Protein AF-A0A0Q7VGV4-F1 (afdb_monomer)

pLDDT: mean 93.79, std 8.51, range [54.38, 98.38]

Sequence (119 aa):
MTVSIELVTMIVTVASTLLGLAAGFGWMITRTDARFESFEQRMDARFERAELQTDARFESFEQRMDARFERAEQRMDARFARAEQRADARFDRLEMDIGEVKIAIARLEGPTPRLLVTR

Structure (mmCIF, N/CA/C/O backbone):
data_AF-A0A0Q7VGV4-F1
#
_entry.id   AF-A0A0Q7VGV4-F1
#
loop_
_atom_site.group_PDB
_atom_site.id
_atom_site.type_symbol
_atom_site.label_atom_id
_atom_site.label_alt_id
_atom_site.label_comp_id
_atom_site.label_asym_id
_atom_site.label_entity_id
_atom_site.label_seq_id
_atom_site.pdbx_PDB_ins_code
_atom_site.Cartn_x
_atom_site.Cartn_y
_atom_site.Cartn_z
_atom_site.occupancy
_atom_site.B_iso_or_equiv
_atom_site.auth_seq_id
_atom_site.auth_comp_id
_atom_site.auth_asym_id
_atom_site.auth_atom_id
_atom_site.pdbx_PDB_model_num
ATOM 1 N N . MET A 1 1 ? 45.311 12.723 -71.491 1.00 54.38 1 MET A N 1
ATOM 2 C CA . MET A 1 1 ? 45.547 12.424 -70.063 1.00 54.38 1 MET A CA 1
ATOM 3 C C . MET A 1 1 ? 44.925 11.070 -69.765 1.00 54.38 1 MET A C 1
ATOM 5 O O . MET A 1 1 ? 43.712 10.990 -69.648 1.00 54.38 1 MET A O 1
ATOM 9 N N . THR A 1 2 ? 45.712 9.996 -69.763 1.00 71.12 2 THR A N 1
ATOM 10 C CA . THR A 1 2 ? 45.225 8.655 -69.404 1.00 71.12 2 THR A CA 1
ATOM 11 C C . THR A 1 2 ? 45.315 8.505 -67.893 1.00 71.12 2 THR A C 1
ATOM 13 O O . THR A 1 2 ? 46.396 8.648 -67.328 1.00 71.12 2 THR A O 1
ATOM 16 N N . VAL A 1 3 ? 44.185 8.271 -67.232 1.00 76.44 3 VAL A N 1
ATOM 17 C CA . VAL A 1 3 ? 44.163 7.946 -65.801 1.00 76.44 3 VAL A CA 1
ATOM 18 C C . VAL A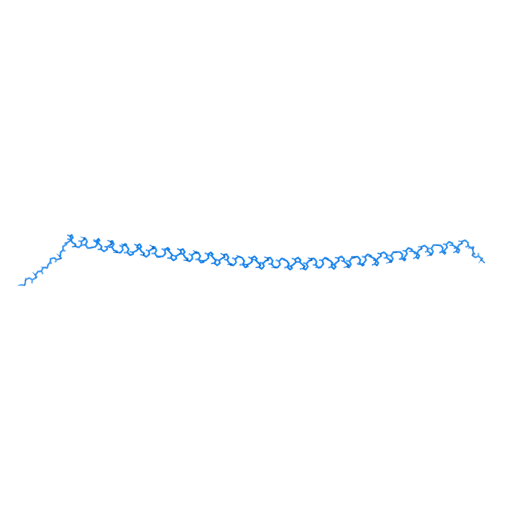 1 3 ? 44.905 6.619 -65.591 1.00 76.44 3 VAL A C 1
ATOM 20 O O . VAL A 1 3 ? 44.642 5.656 -66.309 1.00 76.44 3 VAL A O 1
ATOM 23 N N . SER A 1 4 ? 45.839 6.568 -64.636 1.00 87.00 4 SER A N 1
ATOM 24 C CA . SER A 1 4 ? 46.604 5.355 -64.316 1.00 87.00 4 SER A CA 1
ATOM 25 C C . SER A 1 4 ? 45.707 4.288 -63.683 1.00 87.00 4 SER A C 1
ATOM 27 O O . SER A 1 4 ? 44.916 4.585 -62.789 1.00 87.00 4 SER A O 1
ATOM 29 N N . ILE A 1 5 ? 45.859 3.032 -64.110 1.00 87.19 5 ILE A N 1
ATOM 30 C CA . ILE A 1 5 ? 45.048 1.891 -63.650 1.00 87.19 5 ILE A CA 1
ATOM 31 C C . ILE A 1 5 ? 45.075 1.694 -62.122 1.00 87.19 5 ILE A C 1
ATOM 33 O O . ILE A 1 5 ? 44.069 1.313 -61.531 1.00 87.19 5 ILE A O 1
ATOM 37 N N . GLU A 1 6 ? 46.188 2.037 -61.472 1.00 89.12 6 GLU A N 1
ATOM 38 C CA . GLU A 1 6 ? 46.367 1.978 -60.014 1.00 89.12 6 GLU A CA 1
ATOM 39 C C . GLU A 1 6 ? 45.413 2.906 -59.247 1.00 89.12 6 GLU A C 1
ATOM 41 O O . GLU A 1 6 ? 44.923 2.562 -58.173 1.00 89.12 6 GLU A O 1
ATOM 46 N N . LEU A 1 7 ? 45.104 4.080 -59.805 1.00 90.94 7 LEU A N 1
ATOM 47 C CA . LEU A 1 7 ? 44.183 5.029 -59.182 1.00 90.94 7 LEU A CA 1
ATOM 48 C C . LEU A 1 7 ? 42.745 4.496 -59.222 1.00 90.94 7 LEU A C 1
ATOM 50 O O . LEU A 1 7 ? 41.994 4.656 -58.262 1.00 90.94 7 LEU A O 1
ATOM 54 N N . VAL A 1 8 ? 42.379 3.801 -60.302 1.00 90.75 8 VAL A N 1
ATOM 55 C CA . VAL A 1 8 ? 41.061 3.169 -60.444 1.00 90.75 8 VAL A CA 1
ATOM 56 C C . VAL A 1 8 ? 40.896 2.034 -59.434 1.00 90.75 8 VAL 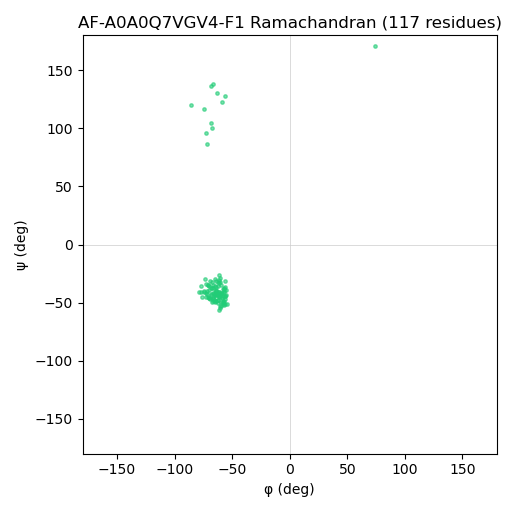A C 1
ATOM 58 O O . VAL A 1 8 ? 39.887 1.987 -58.734 1.00 90.75 8 VAL A O 1
ATOM 61 N N . THR A 1 9 ? 41.884 1.145 -59.297 1.00 92.31 9 THR A N 1
ATOM 62 C CA . THR A 1 9 ? 41.800 0.022 -58.348 1.00 92.31 9 THR A CA 1
ATOM 63 C C . THR A 1 9 ? 41.814 0.490 -56.894 1.00 92.31 9 THR A C 1
ATOM 65 O O . THR A 1 9 ? 41.060 -0.050 -56.082 1.00 92.31 9 THR A O 1
ATOM 68 N N . MET A 1 10 ? 42.587 1.530 -56.562 1.00 94.81 10 MET A N 1
ATOM 69 C CA . MET A 1 10 ? 42.569 2.150 -55.233 1.00 94.81 10 MET A CA 1
ATOM 70 C C . MET A 1 10 ? 41.175 2.689 -54.893 1.00 94.81 10 MET A C 1
ATOM 72 O O . MET A 1 10 ? 40.635 2.352 -53.840 1.00 94.81 10 MET A O 1
ATOM 76 N N . ILE A 1 11 ? 40.561 3.462 -55.795 1.00 93.81 11 ILE A N 1
ATOM 77 C CA . ILE A 1 11 ? 39.212 4.012 -55.591 1.00 93.81 11 ILE A CA 1
ATOM 78 C C . ILE A 1 11 ? 38.185 2.890 -55.436 1.00 93.81 11 ILE A C 1
ATOM 80 O O . ILE A 1 11 ? 37.368 2.940 -54.520 1.00 93.81 11 ILE A O 1
ATOM 84 N N . VAL A 1 12 ? 38.242 1.856 -56.280 1.00 95.50 12 VAL A N 1
ATOM 85 C CA . VAL A 1 12 ? 37.331 0.702 -56.198 1.00 95.50 12 VAL A CA 1
ATOM 86 C C . VAL A 1 12 ? 37.487 -0.029 -54.864 1.00 95.50 12 VAL A C 1
ATOM 88 O O . VAL A 1 12 ? 36.487 -0.402 -54.250 1.00 95.50 12 VAL A O 1
ATOM 91 N N . THR A 1 13 ? 38.718 -0.200 -54.381 1.00 95.81 13 THR A N 1
ATOM 92 C CA . THR A 1 13 ? 38.994 -0.869 -53.101 1.00 95.81 13 THR A CA 1
ATOM 93 C C . THR A 1 13 ? 38.462 -0.046 -51.932 1.00 95.81 13 THR A C 1
ATOM 95 O O . THR A 1 13 ? 37.764 -0.590 -51.080 1.00 95.81 13 THR A O 1
ATOM 98 N N . VAL A 1 14 ? 38.717 1.266 -51.923 1.00 96.06 14 VAL A N 1
ATOM 99 C CA . VAL A 1 14 ? 38.205 2.191 -50.899 1.00 96.06 14 VAL A CA 1
ATOM 100 C C . VAL A 1 14 ? 36.676 2.253 -50.924 1.00 96.06 14 VAL A C 1
ATOM 102 O O . VAL A 1 14 ? 36.037 2.197 -49.878 1.00 96.06 14 VAL A O 1
ATOM 105 N N . ALA A 1 15 ? 36.059 2.313 -52.104 1.00 95.94 15 ALA A N 1
ATOM 106 C CA . ALA A 1 15 ? 34.605 2.295 -52.231 1.00 95.94 15 ALA A CA 1
ATOM 107 C C . ALA A 1 15 ? 34.013 0.974 -51.713 1.00 95.94 15 ALA A C 1
ATOM 109 O O . ALA A 1 15 ? 33.031 0.985 -50.975 1.00 95.94 15 ALA A O 1
ATOM 110 N N . SER A 1 16 ? 34.636 -0.159 -52.044 1.00 95.81 16 SER A N 1
ATOM 111 C CA . SER A 1 16 ? 34.177 -1.483 -51.610 1.0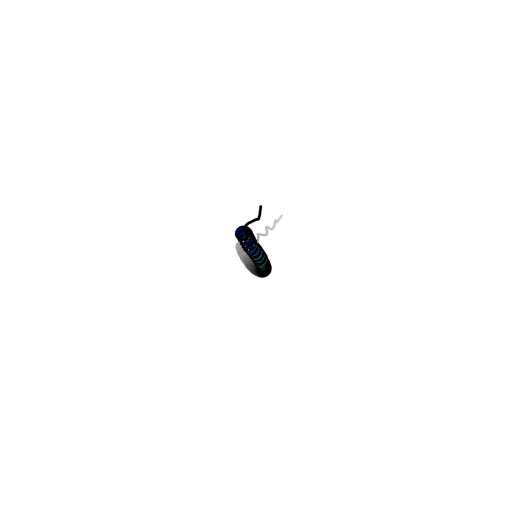0 95.81 16 SER A CA 1
ATOM 112 C C . SER A 1 16 ? 34.290 -1.664 -50.095 1.00 95.81 16 SER A C 1
ATOM 114 O O . SER A 1 16 ? 33.363 -2.181 -49.469 1.00 95.81 16 SER A O 1
ATOM 116 N N . THR A 1 17 ? 35.385 -1.207 -49.480 1.00 96.06 17 THR A N 1
ATOM 117 C CA . THR A 1 17 ? 35.546 -1.265 -48.020 1.00 96.06 17 THR A CA 1
ATOM 118 C C . THR A 1 17 ? 34.557 -0.347 -47.309 1.00 96.06 17 THR A C 1
ATOM 120 O O . THR A 1 17 ? 33.940 -0.774 -46.334 1.00 96.06 17 THR A O 1
ATOM 123 N N . LEU A 1 18 ? 34.327 0.868 -47.816 1.00 96.44 18 LEU A N 1
ATOM 124 C CA . LEU A 1 18 ? 33.335 1.788 -47.252 1.00 96.44 18 LEU A CA 1
ATOM 125 C C . LEU A 1 18 ? 31.907 1.236 -47.356 1.00 96.44 18 LEU A C 1
ATOM 127 O O . LEU A 1 18 ? 31.162 1.307 -46.380 1.00 96.44 18 LEU A O 1
ATOM 131 N N . LEU A 1 19 ? 31.536 0.637 -48.492 1.00 96.62 19 LEU A N 1
ATOM 132 C CA . LEU A 1 19 ? 30.230 -0.010 -48.659 1.00 96.62 19 LEU A CA 1
ATOM 133 C C . LEU A 1 19 ? 30.053 -1.190 -47.695 1.00 96.62 19 LEU A C 1
ATOM 135 O O . LEU A 1 19 ? 28.995 -1.323 -47.080 1.00 96.62 19 LEU A O 1
ATOM 139 N N . GLY A 1 20 ? 31.090 -2.014 -47.514 1.00 96.44 20 GLY A N 1
ATOM 140 C CA . GLY A 1 20 ? 31.070 -3.121 -46.557 1.00 96.44 20 GLY A CA 1
ATOM 141 C C . GLY A 1 20 ? 30.897 -2.651 -45.110 1.00 96.44 20 GLY A C 1
ATOM 142 O O . GLY A 1 20 ? 30.087 -3.214 -44.373 1.00 96.44 20 GLY A O 1
ATOM 143 N N . LEU A 1 21 ? 31.600 -1.584 -44.715 1.00 96.62 21 LEU A N 1
ATOM 144 C CA . LEU A 1 21 ? 31.454 -0.977 -43.389 1.00 96.62 21 LEU A CA 1
ATOM 145 C C . LEU A 1 21 ? 30.061 -0.370 -43.188 1.00 96.62 21 LEU A C 1
ATOM 147 O O . LEU A 1 21 ? 29.455 -0.594 -42.142 1.00 96.62 21 LEU A O 1
ATOM 151 N N . ALA A 1 22 ? 29.528 0.341 -44.184 1.00 95.94 22 ALA A N 1
ATOM 152 C CA . ALA A 1 22 ? 28.189 0.925 -44.117 1.00 95.94 22 ALA A CA 1
ATOM 153 C C . ALA A 1 22 ? 27.101 -0.155 -43.986 1.00 95.94 22 ALA A C 1
ATOM 155 O O . ALA A 1 22 ? 26.213 -0.040 -43.141 1.00 95.94 22 ALA A O 1
ATOM 156 N N . ALA A 1 23 ? 27.204 -1.240 -44.760 1.00 96.19 23 ALA A N 1
ATOM 157 C CA . ALA A 1 23 ? 26.292 -2.377 -44.666 1.00 96.19 23 ALA A CA 1
ATOM 158 C C . ALA A 1 23 ? 26.408 -3.097 -43.312 1.00 96.19 23 ALA A C 1
ATOM 160 O O . ALA A 1 23 ? 25.393 -3.406 -42.685 1.00 96.19 23 ALA A O 1
ATOM 161 N N . GLY A 1 24 ? 27.636 -3.320 -42.829 1.00 96.75 24 GLY A N 1
ATOM 162 C CA . GLY A 1 24 ? 27.887 -3.927 -41.521 1.00 96.75 24 GLY A CA 1
ATOM 163 C C . GLY A 1 24 ? 27.329 -3.090 -40.370 1.00 96.75 24 GLY A C 1
ATOM 164 O O . GLY A 1 24 ? 26.711 -3.633 -39.454 1.00 96.75 24 GLY A O 1
ATOM 165 N N . PHE A 1 25 ? 27.475 -1.767 -40.444 1.00 96.31 25 PHE A N 1
ATOM 166 C CA . PHE A 1 25 ? 26.927 -0.842 -39.456 1.00 96.31 25 PHE A CA 1
ATOM 167 C C . PHE A 1 25 ? 25.394 -0.800 -39.497 1.00 96.31 25 PHE A C 1
ATOM 169 O O . PHE A 1 25 ? 24.756 -0.891 -38.450 1.00 96.31 25 PHE A O 1
ATOM 176 N N . GLY A 1 26 ? 24.785 -0.772 -40.688 1.00 97.19 26 GLY A N 1
ATOM 177 C CA . GLY A 1 26 ? 23.328 -0.867 -40.836 1.00 97.19 26 GLY A CA 1
ATOM 178 C C . GLY A 1 26 ? 22.759 -2.173 -40.267 1.00 97.19 26 GLY A C 1
ATOM 179 O O . GLY A 1 26 ? 21.765 -2.168 -39.537 1.00 97.19 26 GLY A O 1
ATOM 180 N N . TRP A 1 27 ? 23.430 -3.300 -40.513 1.00 96.44 27 TRP A N 1
ATOM 181 C CA . TRP A 1 27 ? 23.062 -4.580 -39.904 1.00 96.44 27 TRP A CA 1
ATOM 182 C C . TRP A 1 27 ? 23.217 -4.569 -38.374 1.00 96.44 27 TRP A C 1
ATOM 184 O O . TRP A 1 27 ? 22.372 -5.101 -37.654 1.00 96.44 27 TRP A O 1
ATOM 194 N N . MET A 1 28 ? 24.273 -3.938 -37.856 1.00 97.12 28 MET A N 1
ATOM 195 C CA . MET A 1 28 ? 24.488 -3.813 -36.416 1.00 97.12 28 MET A CA 1
ATOM 196 C C . MET A 1 28 ? 23.399 -2.976 -35.737 1.00 97.12 28 MET A C 1
ATOM 198 O O . MET A 1 28 ? 22.923 -3.380 -34.675 1.00 97.12 28 MET A O 1
ATOM 202 N N . ILE A 1 29 ? 22.981 -1.862 -36.347 1.00 96.56 29 ILE A N 1
ATOM 203 C CA . ILE A 1 29 ? 21.891 -1.016 -35.838 1.00 96.56 29 ILE A CA 1
ATOM 204 C C . ILE A 1 29 ? 20.594 -1.819 -35.778 1.00 96.56 29 ILE A C 1
ATOM 206 O O . ILE A 1 29 ? 20.052 -2.005 -34.697 1.00 96.56 29 ILE A O 1
ATOM 210 N N . THR A 1 30 ? 20.163 -2.403 -36.899 1.00 96.56 30 THR A N 1
ATOM 211 C CA . THR A 1 30 ? 18.897 -3.162 -36.956 1.00 96.56 30 THR A CA 1
ATOM 212 C C . THR A 1 30 ? 18.858 -4.330 -35.966 1.00 96.56 30 THR A C 1
ATOM 214 O O . THR A 1 30 ? 17.840 -4.589 -35.326 1.00 96.56 30 THR A O 1
ATOM 217 N N . ARG A 1 31 ? 19.987 -5.023 -35.776 1.00 96.81 31 ARG A N 1
ATOM 218 C CA . ARG A 1 31 ? 20.116 -6.078 -34.762 1.00 96.81 31 ARG A CA 1
ATOM 219 C C . ARG A 1 31 ? 20.037 -5.536 -33.334 1.00 96.81 31 ARG A C 1
ATOM 221 O O . ARG A 1 31 ? 19.568 -6.246 -32.442 1.00 96.81 31 ARG A O 1
ATOM 228 N N . THR A 1 32 ? 20.564 -4.342 -33.103 1.00 96.62 32 THR A N 1
ATOM 229 C CA . THR A 1 32 ? 20.546 -3.684 -31.795 1.00 96.62 32 THR A CA 1
ATOM 230 C C . THR A 1 32 ? 19.135 -3.203 -31.473 1.00 96.62 32 THR A C 1
ATOM 232 O O . THR A 1 32 ? 18.641 -3.538 -30.399 1.00 96.62 32 THR A O 1
ATOM 235 N N . ASP A 1 33 ? 18.448 -2.572 -32.424 1.00 97.12 33 ASP A N 1
ATOM 236 C CA . ASP A 1 33 ? 17.053 -2.132 -32.293 1.00 97.12 33 ASP A CA 1
ATOM 237 C C . ASP A 1 33 ? 16.124 -3.302 -31.954 1.00 97.12 33 ASP A C 1
ATOM 239 O O . ASP A 1 33 ? 15.409 -3.256 -30.957 1.00 97.12 33 ASP A O 1
ATOM 243 N N . ALA A 1 34 ? 16.226 -4.418 -32.685 1.00 96.50 34 ALA A N 1
ATOM 244 C CA . ALA A 1 34 ? 15.418 -5.608 -32.406 1.00 96.50 34 ALA A CA 1
ATOM 245 C C . ALA A 1 34 ? 15.664 -6.185 -30.996 1.00 96.50 34 ALA A C 1
ATOM 247 O O . ALA A 1 34 ? 14.766 -6.746 -30.364 1.00 96.50 34 ALA A O 1
ATOM 248 N N . ARG A 1 35 ? 16.894 -6.069 -30.475 1.00 96.31 35 ARG A N 1
ATOM 249 C CA . ARG A 1 35 ? 17.207 -6.491 -29.101 1.00 96.31 35 ARG A CA 1
ATOM 250 C C . ARG A 1 35 ? 16.619 -5.535 -28.074 1.00 96.31 35 ARG A C 1
ATOM 252 O O . ARG A 1 35 ? 16.105 -6.028 -27.071 1.00 96.31 35 ARG A O 1
ATOM 259 N N . PHE A 1 36 ? 16.696 -4.230 -28.316 1.00 97.06 36 PHE A N 1
ATOM 260 C CA . PHE A 1 36 ? 16.093 -3.221 -27.449 1.00 97.06 36 PHE A CA 1
ATOM 261 C C . PHE A 1 36 ? 14.577 -3.381 -27.382 1.00 97.06 36 PHE A C 1
ATOM 263 O O . PHE A 1 36 ? 14.056 -3.515 -26.282 1.00 97.06 36 PHE A O 1
ATOM 270 N N . GLU A 1 37 ? 13.899 -3.539 -28.517 1.00 97.44 37 GLU A N 1
ATOM 271 C CA . GLU A 1 37 ? 12.450 -3.776 -28.555 1.00 97.44 37 GLU A CA 1
ATOM 272 C C . GLU A 1 37 ? 12.064 -5.040 -27.763 1.00 97.44 37 GLU A C 1
ATOM 274 O O . GLU A 1 37 ? 11.163 -5.028 -26.926 1.00 97.44 37 GLU A O 1
ATOM 279 N N . SER A 1 38 ? 12.813 -6.137 -27.938 1.00 96.62 38 SER A N 1
ATOM 280 C CA . SER A 1 38 ? 12.571 -7.366 -27.169 1.00 96.62 38 SER A CA 1
ATOM 281 C C . SER A 1 38 ? 12.824 -7.203 -25.664 1.00 96.62 38 SER A C 1
ATOM 283 O O . SER A 1 38 ? 12.241 -7.920 -24.848 1.00 96.62 38 SER A O 1
ATOM 285 N N . PHE A 1 39 ? 13.735 -6.306 -25.288 1.00 97.25 39 PHE A N 1
ATOM 286 C CA . PHE A 1 39 ? 14.047 -6.009 -23.898 1.00 97.25 39 PHE A CA 1
ATOM 287 C C . PHE A 1 39 ? 12.951 -5.146 -23.273 1.00 97.25 39 PHE A C 1
ATOM 289 O O . PHE A 1 39 ? 12.492 -5.485 -22.185 1.00 97.25 39 PHE A O 1
ATOM 296 N N . GLU A 1 40 ? 12.493 -4.110 -23.975 1.00 97.62 40 GLU A N 1
ATOM 297 C CA . GLU A 1 40 ? 11.376 -3.251 -23.567 1.00 97.62 40 GLU A CA 1
ATOM 298 C C . GLU A 1 40 ? 10.113 -4.080 -23.325 1.00 97.62 40 GLU A C 1
ATOM 300 O O . GLU A 1 40 ? 9.609 -4.092 -22.206 1.00 97.62 40 GLU A O 1
ATOM 305 N N . GLN A 1 41 ? 9.713 -4.927 -24.279 1.00 97.44 41 GLN A N 1
ATOM 306 C CA . GLN A 1 41 ? 8.544 -5.805 -24.115 1.00 97.44 41 GLN A CA 1
ATOM 307 C C . GLN A 1 41 ? 8.650 -6.728 -22.889 1.00 97.44 41 GLN A C 1
ATOM 309 O O . GLN A 1 41 ? 7.669 -6.991 -22.193 1.00 97.44 41 GLN A O 1
ATOM 314 N N . ARG A 1 42 ? 9.851 -7.248 -22.600 1.00 97.38 42 ARG A N 1
ATOM 315 C CA . ARG A 1 42 ? 10.081 -8.086 -21.410 1.00 97.38 42 ARG A CA 1
ATOM 316 C C . ARG A 1 42 ? 10.026 -7.283 -20.118 1.00 97.38 42 ARG A C 1
ATOM 318 O O . ARG A 1 42 ? 9.636 -7.844 -19.094 1.00 97.38 42 ARG A O 1
ATOM 325 N N . MET A 1 43 ? 10.483 -6.036 -20.141 1.00 97.38 43 MET A N 1
ATOM 326 C CA . MET A 1 43 ? 10.418 -5.142 -18.992 1.00 97.38 43 MET A CA 1
ATOM 327 C C . MET A 1 43 ? 8.975 -4.735 -18.719 1.00 97.38 43 MET A C 1
ATOM 329 O O . MET A 1 43 ? 8.539 -4.900 -17.583 1.00 97.38 43 MET A O 1
ATOM 333 N N . ASP A 1 44 ? 8.218 -4.347 -19.742 1.00 97.81 44 ASP A N 1
ATOM 334 C CA . ASP A 1 44 ? 6.800 -3.994 -19.621 1.00 97.81 44 ASP A CA 1
ATOM 335 C C . ASP A 1 44 ? 5.989 -5.153 -19.038 1.00 97.81 44 ASP A C 1
ATOM 337 O O . ASP A 1 44 ? 5.338 -5.001 -18.007 1.00 97.81 44 ASP A O 1
ATOM 341 N N . A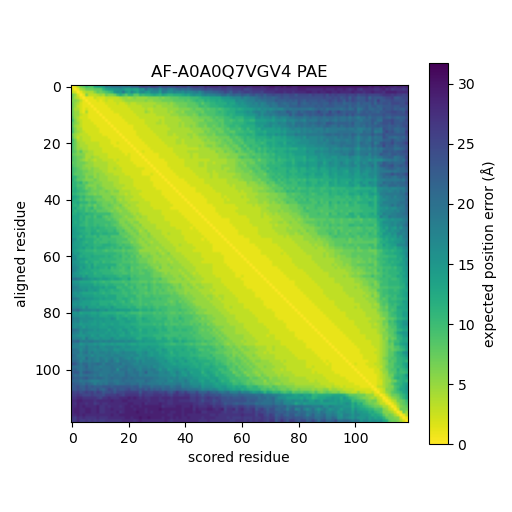LA A 1 45 ? 6.142 -6.364 -19.586 1.00 97.19 45 ALA A N 1
ATOM 342 C CA . ALA A 1 45 ? 5.462 -7.550 -19.061 1.00 97.19 45 ALA A CA 1
ATOM 343 C C . ALA A 1 45 ? 5.863 -7.887 -17.609 1.00 97.19 45 ALA A C 1
ATOM 345 O O . ALA A 1 45 ? 5.085 -8.469 -16.847 1.00 97.19 45 ALA A O 1
ATOM 346 N N . ARG A 1 46 ? 7.099 -7.563 -17.202 1.00 97.06 46 ARG A N 1
ATOM 347 C CA . ARG A 1 46 ? 7.548 -7.734 -15.812 1.00 97.06 46 ARG A CA 1
ATOM 348 C C . ARG A 1 46 ? 6.950 -6.681 -14.891 1.00 97.06 46 ARG A C 1
ATOM 350 O O . ARG A 1 46 ? 6.591 -7.042 -13.772 1.00 97.06 46 ARG A O 1
ATOM 357 N N . PHE A 1 47 ? 6.867 -5.433 -15.340 1.00 97.19 47 PHE A N 1
ATOM 358 C CA . PHE A 1 47 ? 6.247 -4.350 -14.586 1.00 97.19 47 PHE A CA 1
ATOM 359 C C . PHE A 1 47 ? 4.755 -4.601 -14.399 1.00 97.19 47 PHE A C 1
ATOM 361 O O . PHE A 1 47 ? 4.316 -4.641 -13.256 1.00 97.19 47 PHE A O 1
ATOM 368 N N . GLU A 1 48 ? 4.020 -4.931 -15.461 1.00 97.81 48 GLU A N 1
ATOM 369 C CA . GLU A 1 48 ? 2.592 -5.267 -15.384 1.00 97.81 48 GLU A CA 1
ATOM 370 C C . GLU A 1 48 ? 2.342 -6.424 -14.401 1.00 97.81 48 GLU A C 1
ATOM 372 O O . GLU A 1 48 ? 1.482 -6.363 -13.522 1.00 97.81 48 GLU A O 1
ATOM 377 N N . ARG A 1 49 ? 3.166 -7.479 -14.463 1.00 97.12 49 ARG A N 1
ATOM 378 C CA . ARG A 1 49 ? 3.069 -8.591 -13.509 1.00 97.12 49 ARG A CA 1
ATOM 379 C C . ARG A 1 49 ? 3.377 -8.168 -12.069 1.00 97.12 49 ARG A C 1
ATOM 381 O O . ARG A 1 49 ? 2.793 -8.728 -11.138 1.00 97.12 49 ARG A O 1
ATOM 388 N N . ALA A 1 50 ? 4.329 -7.260 -11.872 1.00 97.06 50 ALA A N 1
ATOM 389 C CA . ALA A 1 50 ? 4.684 -6.751 -10.552 1.00 97.06 50 ALA A CA 1
ATOM 390 C C . ALA A 1 50 ? 3.578 -5.856 -9.975 1.00 97.06 50 ALA A C 1
ATOM 392 O O . ALA A 1 50 ? 3.282 -5.978 -8.785 1.00 97.06 50 ALA A O 1
ATOM 393 N N . GLU A 1 51 ? 2.941 -5.029 -10.804 1.00 97.62 51 GLU A N 1
ATOM 394 C CA . GLU A 1 51 ? 1.777 -4.213 -10.441 1.00 97.62 51 GLU A CA 1
ATOM 395 C C . GLU A 1 51 ? 0.614 -5.107 -10.010 1.00 97.62 51 GLU A C 1
ATOM 397 O O . GLU A 1 51 ? 0.202 -5.042 -8.854 1.00 97.62 51 GLU A O 1
ATOM 402 N N . LEU A 1 52 ? 0.212 -6.072 -10.845 1.00 97.19 52 LEU A N 1
ATOM 403 C CA . LEU A 1 52 ? -0.862 -7.018 -10.512 1.00 97.19 52 LEU A CA 1
ATOM 404 C C . LEU A 1 52 ? -0.587 -7.809 -9.223 1.00 97.19 52 LEU A C 1
ATOM 406 O O . LEU A 1 52 ? -1.487 -8.056 -8.419 1.00 97.19 52 LEU A O 1
ATOM 410 N N . GLN A 1 53 ? 0.664 -8.229 -9.003 1.00 97.50 53 GLN A N 1
ATOM 411 C CA . GLN A 1 53 ? 1.042 -8.905 -7.760 1.00 97.50 53 GLN A CA 1
ATOM 412 C C . GLN A 1 53 ? 0.948 -7.970 -6.549 1.00 97.50 53 GLN A C 1
ATOM 414 O O . GLN A 1 53 ? 0.604 -8.422 -5.453 1.00 97.50 53 GLN A O 1
ATOM 419 N N . THR A 1 54 ? 1.316 -6.705 -6.723 1.00 97.12 54 THR A N 1
ATOM 420 C CA . THR A 1 54 ? 1.282 -5.702 -5.661 1.00 97.12 54 THR A CA 1
ATOM 421 C C . THR A 1 54 ? -0.160 -5.380 -5.296 1.00 97.12 54 THR A C 1
ATOM 423 O O . THR A 1 54 ? -0.496 -5.479 -4.117 1.00 97.12 54 THR A O 1
ATOM 426 N N . ASP A 1 55 ? -1.022 -5.148 -6.281 1.00 97.75 55 ASP A N 1
ATOM 427 C CA . ASP A 1 55 ? -2.450 -4.891 -6.081 1.00 97.75 55 ASP A CA 1
ATOM 428 C C . ASP A 1 55 ? -3.128 -6.045 -5.337 1.00 97.75 55 ASP A C 1
ATOM 430 O O . ASP A 1 55 ? -3.737 -5.840 -4.288 1.00 97.75 55 ASP A O 1
ATOM 434 N N . ALA A 1 56 ? -2.912 -7.288 -5.781 1.00 97.12 56 ALA A N 1
ATOM 435 C CA . ALA A 1 56 ? -3.471 -8.465 -5.111 1.00 97.12 56 ALA A CA 1
ATOM 436 C C . ALA A 1 56 ? -2.979 -8.618 -3.657 1.00 97.12 56 ALA A C 1
ATOM 438 O O . ALA A 1 56 ? -3.697 -9.110 -2.780 1.00 97.12 56 ALA A O 1
ATOM 439 N N . ARG A 1 57 ? -1.733 -8.215 -3.372 1.00 97.06 57 ARG A N 1
ATOM 440 C CA . ARG A 1 57 ? -1.191 -8.219 -2.005 1.00 97.06 57 ARG A CA 1
ATOM 441 C C . ARG A 1 57 ? -1.809 -7.126 -1.144 1.00 97.06 57 ARG A C 1
ATOM 443 O O . ARG A 1 57 ? -2.064 -7.397 0.029 1.00 97.06 57 ARG A O 1
ATOM 450 N N . PHE A 1 58 ? -2.025 -5.938 -1.701 1.00 97.62 58 PHE A N 1
ATOM 451 C CA . PHE A 1 58 ? -2.694 -4.840 -1.010 1.00 97.62 58 PHE A CA 1
ATOM 452 C C . PHE A 1 58 ? -4.143 -5.197 -0.687 1.00 97.62 58 PHE A C 1
ATOM 454 O O . PHE A 1 58 ? -4.515 -5.139 0.481 1.00 97.62 58 PHE A O 1
ATOM 461 N N . GLU A 1 59 ? -4.904 -5.710 -1.653 1.00 97.88 59 GLU A N 1
ATOM 462 C CA . GLU A 1 59 ? -6.288 -6.142 -1.432 1.00 97.88 59 GLU A CA 1
ATOM 463 C C . GLU A 1 59 ? -6.373 -7.231 -0.346 1.00 97.88 59 GLU A C 1
ATOM 465 O O . GLU A 1 59 ? -7.157 -7.142 0.601 1.00 97.88 59 GLU A O 1
ATOM 470 N N . SER A 1 60 ? -5.496 -8.243 -0.404 1.00 97.38 60 SER A N 1
ATOM 471 C CA . SER A 1 60 ? -5.450 -9.272 0.642 1.00 97.38 60 SER A CA 1
ATOM 472 C C . SER A 1 60 ? -5.057 -8.707 2.011 1.00 97.38 60 SER A C 1
ATOM 474 O O . SER A 1 60 ? -5.450 -9.277 3.035 1.00 97.38 60 SER A O 1
ATOM 476 N N . PHE A 1 61 ? -4.230 -7.664 2.057 1.00 97.69 61 PHE A N 1
ATOM 477 C CA . PHE A 1 61 ? -3.843 -7.012 3.301 1.00 97.69 61 PHE A CA 1
ATOM 478 C C . PHE A 1 61 ? -5.011 -6.219 3.894 1.00 97.69 61 PHE A C 1
ATOM 480 O O . PHE A 1 61 ? -5.284 -6.383 5.084 1.00 97.69 61 PHE A O 1
ATOM 487 N N . GLU A 1 62 ? -5.727 -5.447 3.078 1.00 98.12 62 GLU A N 1
ATOM 488 C CA . GLU A 1 62 ? -6.922 -4.694 3.478 1.00 98.12 62 GLU A CA 1
ATOM 489 C C . GLU A 1 62 ? -7.986 -5.622 4.067 1.00 98.12 62 GLU A C 1
ATOM 491 O O . GLU A 1 62 ? -8.341 -5.474 5.236 1.00 98.12 62 GLU A O 1
ATOM 496 N N . GLN A 1 63 ? -8.354 -6.694 3.358 1.00 97.81 63 GLN A N 1
ATOM 497 C CA . GLN A 1 63 ? -9.332 -7.676 3.851 1.00 97.81 63 GLN A CA 1
ATOM 498 C C . GLN A 1 63 ? -8.930 -8.297 5.202 1.00 97.81 63 GLN A C 1
ATOM 500 O O . GLN A 1 63 ? -9.765 -8.570 6.069 1.00 97.81 63 GLN A O 1
ATOM 505 N N . ARG A 1 64 ? -7.630 -8.545 5.414 1.00 97.75 64 ARG A N 1
ATOM 506 C CA . ARG A 1 64 ? -7.121 -9.072 6.692 1.00 97.75 64 ARG A CA 1
ATOM 507 C C . ARG A 1 64 ? -7.182 -8.039 7.808 1.00 97.75 64 ARG A C 1
ATOM 509 O O . ARG A 1 64 ? -7.365 -8.431 8.964 1.00 97.75 64 ARG A O 1
ATOM 516 N N . MET A 1 65 ? -6.957 -6.769 7.488 1.00 97.81 65 MET A N 1
ATOM 517 C CA . MET A 1 65 ? -7.049 -5.675 8.446 1.00 97.81 65 MET A CA 1
ATOM 518 C C . MET A 1 65 ? -8.500 -5.437 8.847 1.00 97.81 65 MET A C 1
ATOM 520 O O . MET A 1 65 ? -8.767 -5.422 10.048 1.00 97.81 65 MET A O 1
ATOM 524 N N . ASP A 1 66 ? -9.427 -5.399 7.895 1.00 98.19 66 ASP A N 1
ATOM 525 C CA . ASP A 1 66 ? -10.862 -5.253 8.163 1.00 98.19 66 ASP A CA 1
ATOM 526 C C . ASP A 1 66 ? -11.367 -6.376 9.072 1.00 98.19 66 ASP A C 1
ATOM 528 O O . ASP A 1 66 ? -11.868 -6.124 10.169 1.00 98.19 66 ASP A O 1
ATOM 532 N N . ALA A 1 67 ? -11.076 -7.635 8.726 1.00 97.88 67 ALA A N 1
ATOM 533 C CA . ALA A 1 67 ? -11.449 -8.781 9.558 1.00 97.88 67 ALA A CA 1
ATOM 534 C C . ALA A 1 67 ? -10.797 -8.762 10.958 1.00 97.88 67 ALA A C 1
ATOM 536 O O . ALA A 1 67 ? -11.294 -9.385 11.902 1.00 97.88 67 ALA A O 1
ATOM 537 N N . ARG A 1 68 ? -9.639 -8.109 11.120 1.00 98.06 68 ARG A N 1
ATOM 538 C CA . ARG A 1 68 ? -9.008 -7.914 12.435 1.00 98.06 68 ARG A CA 1
ATOM 539 C C . ARG A 1 68 ? -9.695 -6.812 13.229 1.00 98.06 68 ARG A C 1
ATOM 541 O O . ARG A 1 68 ? -9.867 -7.000 14.434 1.00 98.06 68 ARG A O 1
ATOM 548 N N . PHE A 1 69 ? -10.072 -5.715 12.582 1.00 97.94 69 PHE A N 1
ATOM 549 C CA . PHE A 1 69 ? -10.801 -4.620 13.211 1.00 97.94 69 PHE A CA 1
ATOM 550 C C . PHE A 1 69 ? -12.190 -5.064 13.663 1.00 97.94 69 PHE A C 1
ATOM 552 O O . PHE A 1 69 ? -12.491 -4.908 14.844 1.00 97.94 69 PHE A O 1
ATOM 559 N N . GLU A 1 70 ? -12.958 -5.749 12.815 1.00 98.31 70 GLU A N 1
ATOM 560 C CA . GLU A 1 70 ? -14.275 -6.294 13.184 1.00 98.31 70 GLU A CA 1
ATOM 561 C C . GLU A 1 70 ? -14.191 -7.217 14.410 1.00 98.31 70 GLU A C 1
ATOM 563 O O . GLU A 1 70 ? -14.971 -7.114 15.357 1.00 98.31 70 GLU A O 1
ATOM 568 N N . ARG A 1 71 ? -13.193 -8.111 14.452 1.00 98.00 71 ARG A N 1
ATOM 569 C CA . ARG A 1 71 ? -12.977 -8.987 15.618 1.00 98.00 71 ARG A CA 1
ATOM 570 C C . ARG A 1 71 ? -12.585 -8.210 16.871 1.00 98.00 71 ARG A C 1
ATOM 572 O O . ARG A 1 71 ? -12.921 -8.633 17.980 1.00 98.00 71 ARG A O 1
ATOM 579 N N . ALA A 1 72 ? -11.815 -7.135 16.723 1.00 97.94 72 ALA A N 1
ATOM 580 C CA . ALA A 1 72 ? -11.425 -6.291 17.843 1.00 97.94 72 ALA A CA 1
ATOM 581 C C . ALA A 1 72 ? -12.635 -5.536 18.407 1.00 97.94 72 ALA A C 1
ATOM 583 O O . ALA A 1 72 ? -12.811 -5.531 19.626 1.00 97.94 72 ALA A O 1
ATOM 584 N N . GLU A 1 73 ? -13.484 -4.993 17.535 1.00 98.38 73 GLU A N 1
ATOM 585 C CA . GLU A 1 73 ? -14.732 -4.310 17.881 1.00 98.38 73 GLU A CA 1
ATOM 586 C C . GLU A 1 73 ? -15.693 -5.251 18.616 1.00 98.38 73 GLU A C 1
ATOM 588 O O . GLU A 1 73 ? -16.014 -5.007 19.777 1.00 98.38 73 GLU A O 1
ATOM 593 N N . GLN A 1 74 ? -15.989 -6.427 18.049 1.00 98.25 74 G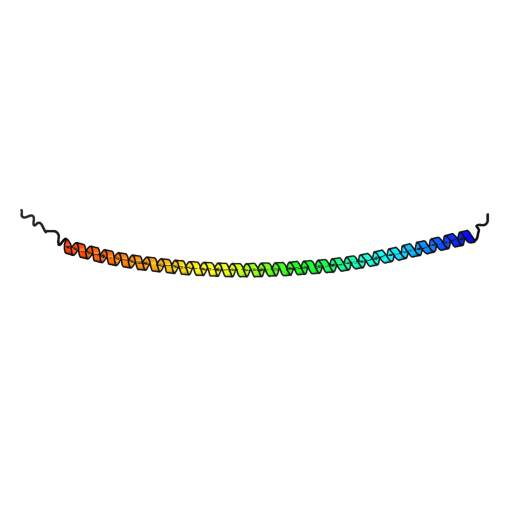LN A N 1
ATOM 594 C CA . GLN A 1 74 ? -16.827 -7.442 18.706 1.00 98.25 74 GLN A CA 1
ATOM 595 C C . GLN A 1 74 ? -16.293 -7.844 20.089 1.00 98.25 74 GLN A C 1
ATOM 597 O O . GLN A 1 74 ? -17.047 -8.069 21.041 1.00 98.25 74 GLN A O 1
ATOM 602 N N . ARG A 1 75 ? -14.964 -7.952 20.228 1.00 98.25 75 ARG A N 1
ATOM 603 C CA . ARG A 1 75 ? -14.336 -8.259 21.517 1.00 98.25 75 ARG A CA 1
ATOM 604 C C . ARG A 1 75 ? -14.483 -7.102 22.502 1.00 98.25 75 ARG A C 1
ATOM 606 O O . ARG A 1 75 ? -14.617 -7.367 23.699 1.00 98.25 75 ARG A O 1
ATOM 613 N N . MET A 1 76 ? -14.400 -5.858 22.044 1.00 98.12 76 MET A N 1
ATOM 614 C CA . MET A 1 76 ? -14.622 -4.683 22.883 1.00 98.12 76 MET A CA 1
ATOM 615 C C . MET A 1 76 ? -16.075 -4.611 23.340 1.00 98.12 76 MET A C 1
ATOM 617 O O . MET A 1 76 ? -16.293 -4.544 24.549 1.00 98.12 76 MET A O 1
ATOM 621 N N . ASP A 1 77 ? -17.037 -4.763 22.436 1.00 98.38 77 ASP A N 1
ATOM 62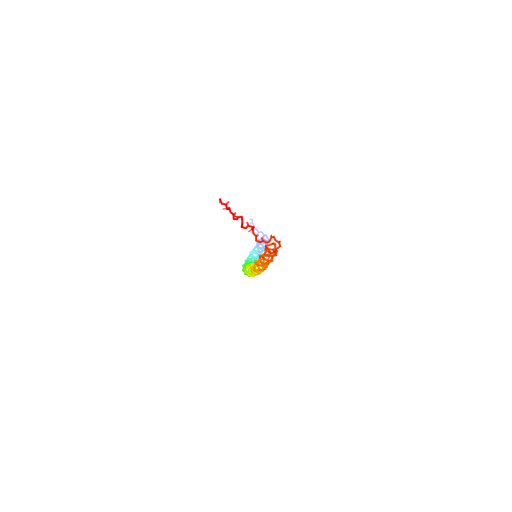2 C CA . ASP A 1 77 ? -18.468 -4.768 22.756 1.00 98.38 77 ASP A CA 1
ATOM 623 C C . ASP A 1 77 ? -18.805 -5.835 23.797 1.00 98.38 77 ASP A C 1
ATOM 625 O O . ASP A 1 77 ? -19.410 -5.552 24.832 1.00 98.38 77 ASP A O 1
ATOM 629 N N . ALA A 1 78 ? -18.303 -7.058 23.607 1.00 98.19 78 A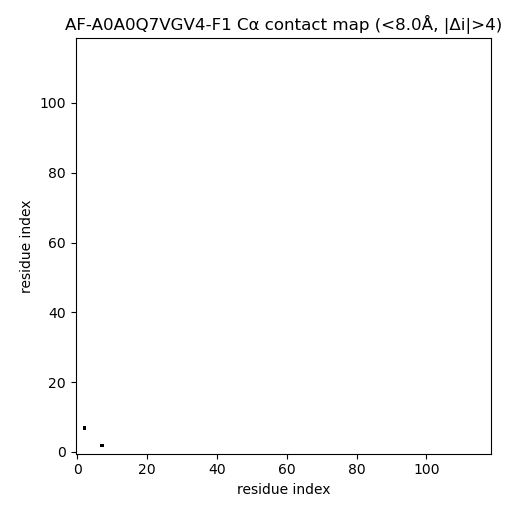LA A N 1
ATOM 630 C CA . ALA A 1 78 ? -18.495 -8.136 24.572 1.00 98.19 78 ALA A CA 1
ATOM 631 C C . ALA A 1 78 ? -17.870 -7.827 25.947 1.00 98.19 78 ALA A C 1
ATOM 633 O O . ALA A 1 78 ? -18.369 -8.288 26.979 1.00 98.19 78 ALA A O 1
ATOM 634 N N . ARG A 1 79 ? -16.759 -7.079 25.997 1.00 98.25 79 ARG A N 1
ATOM 635 C CA . ARG A 1 79 ? -16.148 -6.650 27.266 1.00 98.25 79 ARG A CA 1
ATOM 636 C C . ARG A 1 79 ? -16.953 -5.540 27.929 1.00 98.25 79 ARG A C 1
ATOM 638 O O . ARG A 1 79 ? -17.093 -5.599 29.149 1.00 98.25 79 ARG A O 1
ATOM 645 N N . PHE A 1 80 ? -17.475 -4.587 27.161 1.00 98.12 80 PHE A N 1
ATOM 646 C CA . PHE A 1 80 ? -18.330 -3.520 27.674 1.00 98.12 80 PHE A CA 1
ATOM 647 C C . PHE A 1 80 ? -19.644 -4.073 28.220 1.00 98.12 80 PHE A C 1
ATOM 649 O O . PHE A 1 80 ? -19.936 -3.831 29.387 1.00 98.12 80 PHE A O 1
ATOM 656 N N . ALA A 1 81 ? -20.340 -4.935 27.476 1.00 98.25 81 ALA A N 1
ATOM 657 C CA . ALA A 1 81 ? -21.572 -5.574 27.944 1.00 98.25 81 ALA A CA 1
ATOM 658 C C . ALA A 1 81 ? -21.361 -6.361 29.253 1.00 98.25 81 ALA A C 1
ATOM 660 O O . ALA A 1 81 ? -22.156 -6.287 30.186 1.00 98.25 81 ALA A O 1
ATOM 661 N N . ARG A 1 82 ? -20.238 -7.084 29.378 1.00 98.19 82 ARG A N 1
ATOM 662 C CA . ARG A 1 82 ? -19.882 -7.776 30.632 1.00 98.19 82 ARG A CA 1
ATOM 663 C C . ARG A 1 82 ? -19.559 -6.816 31.775 1.00 98.19 82 ARG A C 1
ATOM 665 O O . ARG A 1 82 ? -19.740 -7.183 32.935 1.00 98.19 82 ARG A O 1
ATOM 672 N N . ALA A 1 83 ? -18.988 -5.652 31.480 1.00 98.06 83 ALA A N 1
ATOM 673 C CA . ALA A 1 83 ? -18.691 -4.644 32.488 1.00 98.06 83 ALA A CA 1
ATOM 674 C C . ALA A 1 83 ? -19.979 -3.983 32.994 1.00 98.06 83 ALA A C 1
ATOM 676 O O . ALA A 1 83 ? -20.128 -3.845 34.204 1.00 98.06 83 ALA A O 1
ATOM 677 N N . GLU A 1 84 ? -20.907 -3.669 32.091 1.00 98.38 84 GLU A N 1
ATOM 678 C CA . GLU A 1 84 ? -22.234 -3.125 32.392 1.00 98.38 84 GLU A CA 1
ATOM 679 C C . GLU A 1 84 ? -23.037 -4.086 33.276 1.00 98.38 84 GLU A C 1
ATOM 681 O O . GLU A 1 84 ? -23.362 -3.739 34.405 1.00 98.38 84 GLU A O 1
ATOM 686 N N . GLN A 1 85 ? -23.163 -5.358 32.882 1.00 98.25 85 GLN A N 1
ATOM 687 C CA . GLN A 1 85 ? -23.834 -6.383 33.700 1.00 98.25 85 GLN A CA 1
ATOM 688 C C . GLN A 1 85 ? -23.240 -6.527 35.110 1.00 98.25 85 GLN A C 1
ATOM 690 O O . GLN A 1 85 ? -23.946 -6.792 36.082 1.00 98.25 85 GLN A O 1
ATOM 695 N N . ARG A 1 86 ? -21.914 -6.390 35.241 1.00 98.12 86 ARG A N 1
ATOM 696 C CA . ARG A 1 86 ? -21.250 -6.421 36.553 1.00 98.12 86 ARG A CA 1
ATOM 697 C C . ARG A 1 86 ? -21.514 -5.159 37.359 1.00 98.12 86 ARG A C 1
ATOM 699 O O . ARG A 1 86 ? -21.516 -5.247 38.583 1.00 98.12 86 ARG A O 1
ATOM 706 N N . ALA A 1 87 ? -21.641 -4.009 36.707 1.00 98.19 87 ALA A N 1
ATOM 707 C CA . ALA A 1 87 ? -21.994 -2.765 37.370 1.00 98.19 87 ALA A CA 1
ATOM 708 C C . ALA A 1 87 ? -23.430 -2.849 37.894 1.00 98.19 87 ALA A C 1
ATOM 710 O O . ALA A 1 87 ? -23.619 -2.661 39.094 1.00 98.19 87 ALA A O 1
ATOM 711 N N . ASP A 1 88 ? -24.382 -3.259 37.054 1.00 98.38 88 ASP A N 1
ATOM 712 C CA . ASP A 1 88 ? -25.792 -3.436 37.421 1.00 98.38 88 ASP A CA 1
ATOM 713 C C . ASP A 1 88 ? -25.939 -4.373 38.621 1.00 98.38 88 ASP A C 1
ATOM 715 O O . ASP A 1 88 ? -26.460 -3.981 39.660 1.00 98.38 88 ASP A O 1
ATOM 719 N N . ALA A 1 89 ? -25.322 -5.559 38.568 1.00 98.12 89 ALA A N 1
ATOM 720 C CA . ALA A 1 89 ? -25.369 -6.509 39.681 1.00 98.12 89 ALA A CA 1
ATOM 721 C C . ALA A 1 89 ? -24.764 -5.958 40.990 1.00 98.12 89 ALA A C 1
ATOM 723 O O . ALA A 1 89 ? -25.138 -6.384 42.087 1.00 98.12 89 ALA A O 1
ATOM 724 N N . ARG A 1 90 ? -23.791 -5.038 40.909 1.00 98.12 90 ARG A N 1
ATOM 725 C CA . ARG A 1 90 ? -23.239 -4.367 42.097 1.00 98.12 90 ARG A CA 1
ATOM 726 C C . ARG A 1 90 ? -24.169 -3.276 42.612 1.00 98.12 90 ARG A C 1
ATOM 728 O O . ARG A 1 90 ? -24.235 -3.112 43.828 1.00 98.12 90 ARG A O 1
ATOM 735 N N . PHE A 1 91 ? -24.857 -2.558 41.728 1.00 98.19 91 PHE A N 1
ATOM 736 C CA . PHE A 1 91 ? -25.862 -1.572 42.114 1.00 98.19 91 PHE A CA 1
ATOM 737 C C . PHE A 1 91 ? -27.073 -2.237 42.764 1.00 98.19 91 PHE A C 1
ATOM 739 O O . PHE A 1 91 ? -27.418 -1.839 43.871 1.00 98.19 91 PHE A O 1
ATOM 746 N N . ASP A 1 92 ? -27.606 -3.317 42.190 1.00 98.25 92 ASP A N 1
ATOM 747 C CA . ASP A 1 92 ? -28.707 -4.093 42.784 1.00 98.25 92 ASP A CA 1
ATOM 748 C C . ASP A 1 92 ? -28.363 -4.563 44.204 1.00 98.25 92 ASP A C 1
ATOM 750 O O . ASP A 1 92 ? -29.158 -4.460 45.142 1.00 98.25 92 ASP A O 1
ATOM 754 N N . ARG A 1 93 ? -27.129 -5.049 44.391 1.00 98.19 93 ARG A N 1
ATOM 755 C CA . ARG A 1 93 ? -26.642 -5.462 45.710 1.00 98.19 93 ARG A CA 1
ATOM 756 C C . ARG A 1 93 ? -26.561 -4.289 46.682 1.00 98.19 93 ARG A C 1
ATOM 758 O O . ARG A 1 93 ? -26.964 -4.428 47.830 1.00 98.19 93 ARG A O 1
ATOM 765 N N . LEU A 1 94 ? -26.051 -3.145 46.230 1.00 98.19 94 LEU A N 1
ATOM 766 C CA . LEU A 1 94 ? -25.963 -1.945 47.054 1.00 98.19 94 LEU A CA 1
ATOM 767 C C . LEU A 1 94 ? -27.355 -1.433 47.451 1.00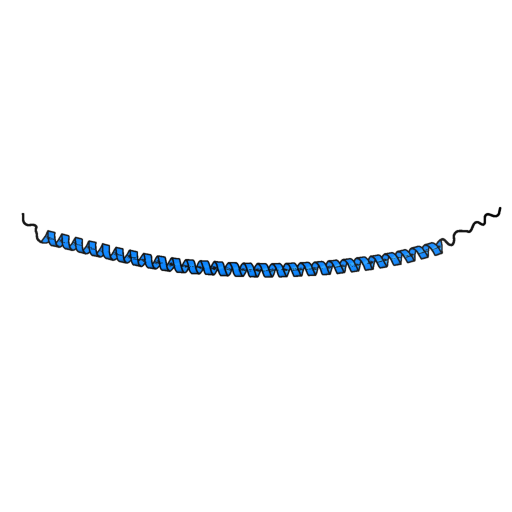 98.19 94 LEU A C 1
ATOM 769 O O . LEU A 1 94 ? -27.543 -1.013 48.590 1.00 98.19 94 LEU A O 1
ATOM 773 N N . GLU A 1 95 ? -28.331 -1.478 46.544 1.00 98.25 95 GLU A N 1
ATOM 774 C CA . GLU A 1 95 ? -29.717 -1.108 46.840 1.00 98.25 95 GLU A CA 1
ATOM 775 C C . GLU A 1 95 ? -30.325 -2.005 47.921 1.00 98.25 95 GLU A C 1
ATOM 777 O O . GLU A 1 95 ? -30.957 -1.497 48.854 1.00 98.25 95 GLU A O 1
ATOM 782 N N . MET A 1 96 ? -30.082 -3.316 47.843 1.00 97.81 96 MET A N 1
ATOM 783 C CA . MET A 1 96 ? -30.505 -4.273 48.865 1.00 97.81 96 MET A CA 1
ATOM 784 C C . MET A 1 96 ? -29.847 -3.976 50.218 1.00 97.81 96 MET A C 1
ATOM 786 O O . MET A 1 96 ? -30.557 -3.816 51.212 1.00 97.81 96 MET A O 1
ATOM 790 N N . ASP A 1 97 ? -28.522 -3.815 50.246 1.00 98.00 97 ASP A N 1
ATOM 791 C CA . ASP A 1 97 ? -27.766 -3.518 51.468 1.00 98.00 97 ASP A CA 1
ATOM 792 C C . ASP A 1 97 ? -28.256 -2.200 52.114 1.00 98.00 97 ASP A C 1
ATOM 794 O O . ASP A 1 97 ? -28.465 -2.119 53.327 1.00 98.00 97 ASP A O 1
ATOM 798 N N . ILE A 1 98 ? -28.524 -1.161 51.311 1.00 98.00 98 ILE A N 1
ATOM 799 C CA . ILE A 1 98 ? -29.104 0.107 51.792 1.00 98.00 98 ILE A CA 1
ATOM 800 C C . ILE A 1 98 ? -30.520 -0.107 52.343 1.00 98.00 98 ILE A C 1
ATOM 802 O O . ILE A 1 98 ? -30.889 0.508 53.349 1.00 98.00 98 ILE A O 1
ATOM 806 N N . GLY A 1 99 ? -31.329 -0.948 51.697 1.00 97.25 99 GLY A N 1
ATOM 807 C CA . GLY A 1 99 ? -32.654 -1.330 52.181 1.00 97.25 99 GLY A CA 1
ATOM 808 C C . GLY A 1 99 ? -32.595 -1.990 53.559 1.00 97.25 99 GLY A C 1
ATOM 809 O O . GLY A 1 99 ? -33.333 -1.594 54.465 1.00 97.25 99 GLY A O 1
ATOM 810 N N . GLU A 1 100 ? -31.670 -2.929 53.753 1.00 97.00 100 GLU A N 1
ATOM 811 C CA . GLU A 1 100 ? -31.438 -3.589 55.041 1.00 97.00 100 GLU A CA 1
ATOM 812 C C . GLU A 1 100 ? -31.021 -2.592 56.129 1.00 97.00 100 GLU A C 1
ATOM 814 O O . GLU A 1 100 ? -31.583 -2.606 57.229 1.00 97.00 100 GLU A O 1
ATOM 819 N N . VAL A 1 101 ? -30.111 -1.665 55.811 1.00 97.31 101 VAL A N 1
ATOM 820 C CA . VAL A 1 101 ? -29.691 -0.597 56.733 1.00 97.31 101 VAL A CA 1
ATOM 821 C C . VAL A 1 101 ? -30.871 0.300 57.119 1.00 97.31 101 VAL A C 1
ATOM 823 O O . VAL A 1 101 ? -31.064 0.579 58.303 1.00 97.31 101 VAL A O 1
ATOM 826 N N . LYS A 1 102 ? -31.707 0.716 56.158 1.00 95.25 102 LYS A N 1
ATOM 827 C CA . LYS A 1 102 ? -32.909 1.529 56.431 1.00 95.25 102 LYS A CA 1
ATOM 828 C C . LYS A 1 102 ? -33.883 0.811 57.368 1.00 95.25 102 LYS A C 1
ATOM 830 O O . LYS A 1 102 ? -34.418 1.431 58.286 1.00 95.25 102 LYS A O 1
ATOM 835 N N . ILE A 1 103 ? -34.092 -0.492 57.170 1.00 94.75 103 ILE A N 1
ATOM 836 C CA . ILE A 1 103 ? -34.946 -1.309 58.044 1.00 94.75 103 ILE A CA 1
ATOM 837 C C . ILE A 1 103 ? -34.345 -1.408 59.452 1.00 94.75 103 ILE A C 1
ATOM 839 O O . ILE A 1 103 ? -35.076 -1.291 60.438 1.00 94.75 103 ILE A O 1
ATOM 843 N N . ALA A 1 104 ? -33.030 -1.611 59.562 1.00 94.62 104 ALA A N 1
ATOM 844 C CA . ALA A 1 104 ? -32.342 -1.662 60.849 1.00 94.62 104 ALA A CA 1
ATOM 845 C C . ALA A 1 104 ? -32.485 -0.341 61.626 1.00 94.62 104 ALA A C 1
ATOM 847 O O . ALA A 1 104 ? -32.802 -0.372 62.815 1.00 94.62 104 ALA A O 1
ATOM 848 N N . ILE A 1 105 ? -32.343 0.805 60.949 1.00 93.75 105 ILE A N 1
ATOM 849 C CA . ILE A 1 105 ? -32.547 2.137 61.542 1.00 93.75 105 ILE A CA 1
ATOM 850 C C . ILE A 1 105 ? -33.995 2.309 62.018 1.00 93.75 105 ILE A C 1
ATOM 852 O O . ILE A 1 105 ? -34.212 2.671 63.171 1.00 93.75 105 ILE A O 1
ATOM 856 N N . ALA A 1 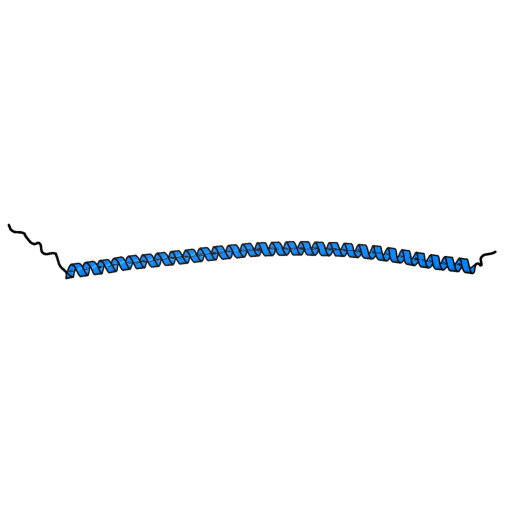106 ? -34.992 1.969 61.194 1.00 91.50 106 ALA A N 1
ATOM 857 C CA . ALA A 1 106 ? -36.405 2.089 61.574 1.00 91.50 106 ALA A CA 1
ATOM 858 C C . ALA A 1 106 ? -36.769 1.250 62.816 1.00 91.50 106 ALA A C 1
ATOM 860 O O . ALA A 1 106 ? -37.590 1.660 63.637 1.00 91.50 106 ALA A O 1
ATOM 861 N N . ARG A 1 107 ? -36.144 0.075 62.979 1.00 91.31 107 ARG A N 1
ATOM 862 C CA . ARG A 1 107 ? -36.305 -0.757 64.184 1.00 91.31 107 ARG A CA 1
ATOM 863 C C . ARG A 1 107 ? -35.664 -0.133 65.424 1.00 91.31 107 ARG A C 1
ATOM 865 O O . ARG A 1 107 ? -36.168 -0.370 66.518 1.00 91.31 107 ARG A O 1
ATOM 872 N N . LEU A 1 108 ? -34.579 0.624 65.262 1.00 90.56 108 LEU A N 1
ATOM 873 C CA . LEU A 1 108 ? -33.886 1.303 66.358 1.00 90.56 108 LEU A CA 1
ATOM 874 C C . LEU A 1 108 ? -34.609 2.587 66.797 1.00 90.56 108 LEU A C 1
ATOM 876 O O . LEU A 1 108 ? -34.705 2.838 67.995 1.00 90.56 108 LEU A O 1
ATOM 880 N N . GLU A 1 109 ? -35.129 3.378 65.853 1.00 89.19 109 GLU A N 1
ATOM 881 C CA . GLU A 1 109 ? -35.834 4.641 66.143 1.00 89.19 109 GLU A CA 1
ATOM 882 C C . GLU A 1 109 ? -37.238 4.426 66.737 1.00 89.19 109 GLU A C 1
ATOM 884 O O . GLU A 1 109 ? -37.696 5.229 67.551 1.00 89.19 109 GLU A O 1
ATOM 889 N N . GLY A 1 110 ? -37.906 3.320 66.392 1.00 79.62 110 GLY A N 1
ATOM 890 C CA . GLY A 1 110 ? -39.238 2.987 66.900 1.00 79.62 110 GLY A CA 1
ATOM 891 C C . GLY A 1 110 ? -40.373 3.836 66.293 1.00 79.62 110 GLY A C 1
ATOM 892 O O . GLY A 1 110 ? -40.137 4.789 65.552 1.00 79.62 110 GLY A O 1
ATOM 893 N N . PRO A 1 111 ? -41.648 3.480 66.545 1.00 81.62 111 PRO A N 1
ATOM 894 C CA . PRO A 1 111 ? -42.785 4.188 65.964 1.00 81.62 111 PRO A CA 1
ATOM 895 C C . PRO A 1 111 ? -42.889 5.620 66.500 1.00 81.62 111 PRO A C 1
ATOM 897 O O . PRO A 1 111 ? -42.781 5.844 67.706 1.00 81.62 111 PRO A O 1
ATOM 900 N N . THR A 1 112 ? -43.186 6.583 65.621 1.00 75.06 112 THR A N 1
ATOM 901 C CA . THR A 1 112 ? -43.464 7.966 66.031 1.00 75.06 112 THR A CA 1
ATOM 902 C C . THR A 1 112 ? -44.608 7.993 67.056 1.00 75.06 112 THR A C 1
ATOM 904 O O . THR A 1 112 ? -45.671 7.414 66.796 1.00 75.06 112 THR A O 1
ATOM 907 N N . PRO A 1 113 ? -44.429 8.643 68.227 1.00 72.88 113 PRO A N 1
ATOM 908 C CA . PRO A 1 113 ? -45.463 8.686 69.252 1.00 72.88 113 PRO A CA 1
ATOM 909 C C . PRO A 1 113 ? -46.735 9.321 68.690 1.00 72.88 113 PRO A C 1
ATOM 911 O O . PRO A 1 113 ? -46.719 10.463 68.227 1.00 72.88 113 PRO A O 1
ATOM 914 N N . ARG A 1 114 ? -47.861 8.598 68.742 1.00 74.56 114 ARG A N 1
ATOM 915 C CA . ARG A 1 114 ? -49.170 9.188 68.445 1.00 74.56 114 ARG A CA 1
ATOM 916 C C . ARG A 1 114 ? -49.543 10.094 69.610 1.00 74.56 114 ARG A C 1
ATOM 918 O O . ARG A 1 114 ? -50.052 9.627 70.625 1.00 74.56 114 ARG A O 1
ATOM 925 N N . LEU A 1 115 ? -49.267 11.385 69.464 1.00 72.94 115 LEU A N 1
ATOM 926 C CA . LEU A 1 115 ? -49.783 12.397 70.373 1.00 72.94 115 LEU A CA 1
ATOM 927 C C . LEU A 1 115 ? -51.301 12.458 70.175 1.00 72.94 115 LEU A C 1
ATOM 929 O O . LEU A 1 115 ? -51.792 13.023 69.199 1.00 72.94 115 LEU A O 1
ATOM 933 N N . LEU A 1 116 ? -52.050 11.818 71.074 1.00 70.62 116 LEU A N 1
ATOM 934 C CA . LEU A 1 116 ? -53.488 12.030 71.169 1.00 70.62 116 LEU A CA 1
ATOM 935 C C . LEU A 1 116 ? -53.688 13.459 71.677 1.00 70.62 116 LEU A C 1
ATOM 937 O O . LEU A 1 116 ? -53.454 13.746 72.850 1.00 70.62 116 LEU A O 1
ATOM 941 N N . VAL A 1 117 ? -54.070 14.366 70.778 1.00 69.19 117 VAL A N 1
ATOM 942 C CA . VAL A 1 117 ? -54.511 15.713 71.151 1.00 69.19 117 VAL A CA 1
ATOM 943 C C . VAL A 1 117 ? -55.883 15.562 71.803 1.00 69.19 117 VAL A C 1
ATOM 945 O O . VAL A 1 117 ? -56.913 15.603 71.132 1.00 69.19 117 VAL A O 1
ATOM 948 N N . THR A 1 118 ? -55.898 15.307 73.109 1.00 65.31 118 THR A N 1
ATOM 949 C CA . THR A 1 118 ? -57.123 15.374 73.906 1.00 65.31 118 THR A CA 1
ATOM 950 C C . THR A 1 118 ? -57.459 16.850 74.104 1.00 65.31 118 THR A C 1
ATOM 952 O O . THR A 1 118 ? -56.658 17.596 74.668 1.00 65.31 118 THR A O 1
ATOM 955 N N . ARG A 1 119 ? -58.605 17.263 73.557 1.00 63.09 119 ARG A N 1
ATOM 956 C CA . ARG A 1 119 ? -59.195 18.597 73.714 1.00 63.09 119 ARG A CA 1
ATOM 957 C C . ARG A 1 119 ? -59.909 18.720 75.052 1.00 63.09 119 ARG A C 1
ATOM 959 O O . ARG A 1 119 ? -60.541 17.717 75.451 1.00 63.09 119 ARG A O 1
#

Radius of gyration: 51.39 Å; Cα contacts (8 Å, |Δi|>4): 1; chains: 1; bounding box: 106×28×144 Å

Mean predicted aligned error: 10.03 Å

Solvent-accessible surface area (backbone atoms only — not comparable to full-atom values): 6715 Å² total; per-residue (Å²): 138,81,82,60,70,67,60,55,53,51,49,52,50,54,52,50,52,50,50,51,51,53,52,51,50,53,52,50,48,56,55,47,52,57,50,50,54,56,46,50,56,54,48,52,58,49,49,55,53,49,49,56,52,47,52,57,50,48,54,56,47,50,57,53,49,51,60,49,50,55,53,49,50,55,52,48,52,56,50,50,55,55,49,49,55,54,47,51,58,48,49,56,48,49,54,51,54,50,51,53,50,53,52,54,48,52,67,71,73,51,82,80,81,82,78,77,82,78,128

Foldseek 3Di:
DDDDPVVVVVVVVVVVVVVVVVVVVVVVVVVVVVVVVVVVVVVVVVVVVVVVVVVVVVVVVVVVVVVVVVVVVVVVVVVVVVVVVVVVVVVVVVVVVVVVVVVVVDVVVDDDDPPPPDD

Secondary structure (DSSP, 8-state):
-PPPHHHHHHHHHHHHHHHHHHHHHHHHHHHHHHHHHHHHHHHHHHHHHHHHHHHHHHHHHHHHHHHHHHHHHHHHHHHHHHHHHHHHHHHHHHHHHHHHHHHHHHHHH-PPP------